Protein AF-A0ABD2NWQ1-F1 (afdb_monomer)

Organism: NCBI:txid559131

Sequence (107 aa):
MDYAVLGSLKTLLHHSSQLAVRLELKMLFLLLLIPFVSASADYDVQIVTQYLQTYGYLTHDNKTVSSIGVGGNSSAFQEALIKFQDFFRIEATGELDNETITIMKKP

pLDDT: mean 70.84, std 17.86, range [39.75, 95.94]

Foldseek 3Di:
DDPVVVVVVVVVVVVVVVVVVVVVVVVVVVVVPPPPPPPPPPPPVVVVQVLLCVVVLAPPVLPPPPDPDPDDSLVSQLSSQLVQCVVVVHDSPSDCDPVSVVVSPDD

Mean predicted aligned error: 16.85 Å

Solvent-accessible surface area (backbone atoms only — not comparable to full-atom values): 6754 Å² total; per-residue (Å²): 135,66,67,68,58,56,54,54,52,56,53,54,60,58,55,60,55,58,58,55,64,62,49,60,63,53,55,65,57,63,71,69,72,65,86,84,70,85,73,76,72,87,66,57,64,66,60,52,52,51,50,35,37,74,75,67,52,34,66,84,84,74,68,68,75,89,60,98,63,97,86,78,53,62,60,62,55,24,52,25,39,24,54,52,24,52,73,74,70,49,81,60,77,34,62,94,44,73,69,57,51,57,56,72,67,55,132

Structure (mmCIF, N/CA/C/O backbone):
data_AF-A0ABD2NWQ1-F1
#
_entry.id   AF-A0ABD2NWQ1-F1
#
loop_
_atom_site.group_PDB
_atom_site.id
_atom_site.type_symbol
_atom_site.label_atom_id
_atom_site.label_alt_id
_atom_site.label_comp_id
_atom_site.label_asym_id
_atom_site.label_entity_id
_atom_site.label_seq_id
_atom_site.pdbx_PDB_ins_code
_atom_site.Cartn_x
_atom_site.Cartn_y
_atom_site.Cartn_z
_atom_site.occupancy
_atom_site.B_iso_or_equiv
_atom_site.auth_seq_id
_atom_site.auth_comp_id
_atom_site.auth_asym_id
_atom_site.auth_atom_id
_atom_site.pdbx_PDB_model_num
ATOM 1 N N . MET A 1 1 ? -44.402 60.342 18.798 1.00 54.22 1 MET A N 1
ATOM 2 C CA . MET A 1 1 ? -43.147 59.580 18.648 1.00 54.22 1 MET A CA 1
ATOM 3 C C . MET A 1 1 ? -43.457 58.129 18.954 1.00 54.22 1 MET A C 1
ATOM 5 O O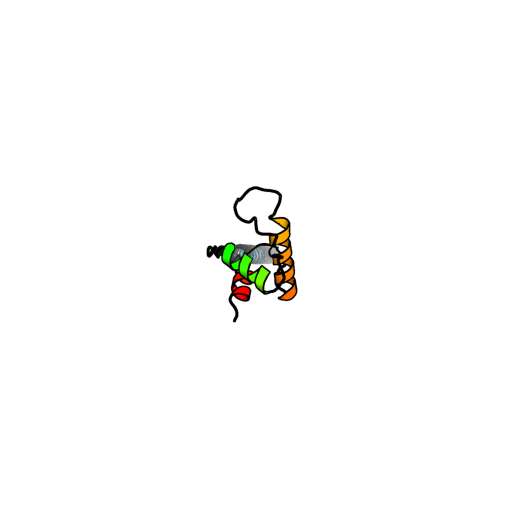 . MET A 1 1 ? -43.857 57.802 20.065 1.00 54.22 1 MET A O 1
ATOM 9 N N . ASP A 1 2 ? -43.429 57.327 17.901 1.00 54.19 2 ASP A N 1
ATOM 10 C CA . ASP A 1 2 ? -44.167 56.081 17.727 1.00 54.19 2 ASP A CA 1
ATOM 11 C C . ASP A 1 2 ? -43.579 54.884 18.486 1.00 54.19 2 ASP A C 1
ATOM 13 O O . ASP A 1 2 ? -42.521 54.350 18.154 1.00 54.19 2 ASP A O 1
ATOM 17 N N . TYR A 1 3 ? -44.328 54.401 19.475 1.00 61.47 3 TYR A N 1
ATOM 18 C CA . TYR A 1 3 ? -44.048 53.180 20.243 1.00 61.47 3 TYR A CA 1
ATOM 19 C C . TYR A 1 3 ? -44.055 51.903 19.378 1.00 61.47 3 TYR A C 1
ATOM 21 O O . TYR A 1 3 ? -43.434 50.904 19.742 1.00 61.47 3 TYR A O 1
ATOM 29 N N . ALA A 1 4 ? -44.693 51.940 18.203 1.00 60.69 4 ALA A N 1
ATOM 30 C CA . ALA A 1 4 ? -44.708 50.841 17.236 1.00 60.69 4 ALA A CA 1
ATOM 31 C C . ALA A 1 4 ? -43.325 50.577 16.600 1.00 60.69 4 ALA A C 1
ATOM 33 O O . ALA A 1 4 ? -42.969 49.430 16.311 1.00 60.69 4 ALA A O 1
ATOM 34 N N . VAL A 1 5 ? -42.509 51.625 16.439 1.00 61.91 5 VAL A N 1
ATOM 35 C CA . VAL A 1 5 ? -41.165 51.522 15.845 1.00 61.91 5 VAL A CA 1
ATOM 36 C C . VAL A 1 5 ? -40.193 50.859 16.827 1.00 61.91 5 VAL A C 1
ATOM 38 O O . VAL A 1 5 ? -39.395 50.009 16.436 1.00 61.91 5 VAL A O 1
ATOM 41 N N . LEU A 1 6 ? -40.321 51.156 18.125 1.00 59.34 6 LEU A N 1
ATOM 42 C CA . LEU A 1 6 ? -39.496 50.564 19.187 1.00 59.34 6 LEU A CA 1
ATOM 43 C C .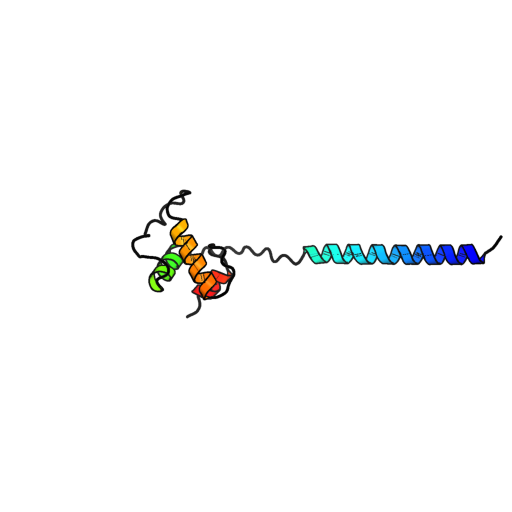 LEU A 1 6 ? -39.778 49.067 19.398 1.00 59.34 6 LEU A C 1
ATOM 45 O O . LEU A 1 6 ? -38.847 48.295 19.636 1.00 59.34 6 LEU A O 1
ATOM 49 N N . GLY A 1 7 ? -41.037 48.634 19.267 1.00 63.38 7 GLY A N 1
ATOM 50 C CA . GLY A 1 7 ? -41.404 47.213 19.334 1.00 63.38 7 GLY A CA 1
ATOM 51 C C . GLY A 1 7 ? -40.850 46.398 18.159 1.00 63.38 7 GLY A C 1
ATOM 52 O O . GLY A 1 7 ? -40.359 45.281 18.348 1.00 63.38 7 GLY A O 1
ATOM 53 N N . SER A 1 8 ? -40.845 46.993 16.964 1.00 64.94 8 SER A N 1
ATOM 54 C CA . SER A 1 8 ? -40.280 46.387 15.751 1.00 64.94 8 SER A CA 1
ATOM 55 C C . SER A 1 8 ? -38.747 46.311 15.805 1.00 64.94 8 SER A C 1
ATOM 57 O O . SER A 1 8 ? -38.161 45.316 15.390 1.00 64.94 8 SER A O 1
ATOM 59 N N . LEU A 1 9 ? -38.077 47.306 16.402 1.00 55.66 9 LEU A N 1
ATOM 60 C CA . LEU A 1 9 ? -36.619 47.286 16.584 1.00 55.66 9 LEU A CA 1
ATOM 61 C C . LEU A 1 9 ? -36.175 46.220 17.600 1.00 55.66 9 LEU A C 1
ATOM 63 O O . LEU A 1 9 ? -35.179 45.527 17.391 1.00 55.66 9 LEU A O 1
ATOM 67 N N . LYS A 1 10 ? -36.931 46.066 18.696 1.00 61.03 10 LYS A N 1
ATOM 68 C CA . LYS A 1 10 ? -36.633 45.098 19.765 1.00 61.03 10 LYS A CA 1
ATOM 69 C C . LYS A 1 10 ? -36.820 43.650 19.306 1.00 61.03 10 LYS A C 1
ATOM 71 O O . LYS A 1 10 ? -36.070 42.773 19.727 1.00 61.03 10 LYS A O 1
ATOM 76 N N . THR A 1 11 ? -37.792 43.406 18.431 1.00 60.25 11 THR A N 1
ATOM 77 C CA . THR A 1 11 ? -38.028 42.083 17.833 1.00 60.25 11 THR A CA 1
ATOM 78 C C . THR A 1 11 ? -36.975 41.736 16.777 1.00 60.25 11 THR A C 1
ATOM 80 O O . THR A 1 11 ? -36.492 40.604 16.763 1.00 60.25 11 THR A O 1
ATOM 83 N N . LEU A 1 12 ? -36.520 42.707 15.974 1.00 56.62 12 LEU A N 1
ATOM 84 C CA . LEU A 1 12 ? -35.453 42.492 14.987 1.00 56.62 12 LEU A CA 1
ATOM 85 C C . LEU A 1 12 ? -34.088 42.192 15.636 1.00 56.62 12 LEU A C 1
ATOM 87 O O . LEU A 1 12 ? -33.353 41.328 15.158 1.00 56.62 12 LEU A O 1
ATOM 91 N N . LEU A 1 13 ? -33.774 42.851 16.760 1.00 57.44 13 LEU A N 1
ATOM 92 C CA . LEU A 1 13 ? -32.523 42.630 17.500 1.00 57.44 13 LEU A CA 1
ATOM 93 C C . LEU A 1 13 ? -32.454 41.250 18.184 1.00 57.44 13 LEU A C 1
ATOM 95 O O . LEU A 1 13 ? -31.368 40.705 18.377 1.00 57.44 13 LEU A O 1
ATOM 99 N N . HIS A 1 14 ? -33.605 40.681 18.561 1.00 52.41 14 HIS A N 1
ATOM 100 C CA . HIS A 1 14 ? -33.685 39.369 19.214 1.00 52.41 14 HIS A CA 1
ATOM 101 C C . HIS A 1 14 ? -33.610 38.208 18.205 1.00 52.41 14 HIS A C 1
ATOM 103 O O . HIS A 1 14 ? -33.167 37.109 18.539 1.00 52.41 14 HIS A O 1
ATOM 109 N N . HIS A 1 15 ? -34.023 38.439 16.953 1.00 51.53 15 HIS A N 1
ATOM 110 C CA . HIS A 1 15 ? -33.958 37.425 15.900 1.00 51.53 15 HIS A CA 1
ATOM 111 C C . HIS A 1 15 ? -32.550 37.291 15.293 1.00 51.53 15 HIS A C 1
ATOM 113 O O . HIS A 1 15 ? -32.107 36.174 15.020 1.00 51.53 15 HIS A O 1
ATOM 119 N N . SER A 1 16 ? -31.813 38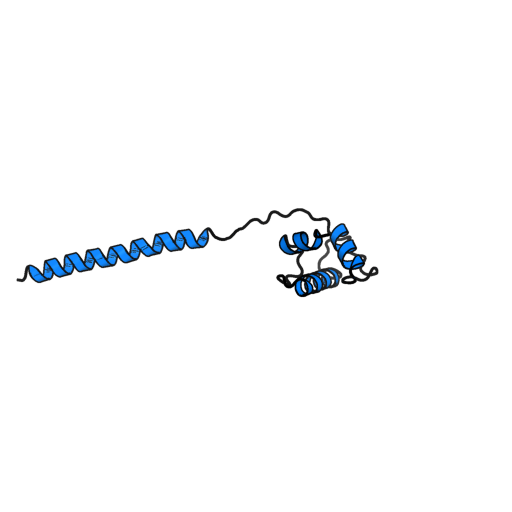.399 15.152 1.00 55.62 16 SER A N 1
ATOM 120 C CA . SER A 1 16 ? -30.442 38.407 14.614 1.00 55.62 16 SER A CA 1
ATOM 121 C C . SER A 1 16 ? -29.430 37.689 15.514 1.00 55.62 16 SER A C 1
ATOM 123 O O . SER A 1 16 ? -28.512 37.032 15.025 1.00 55.62 16 SER A O 1
ATOM 125 N N . SER A 1 17 ? -29.630 37.740 16.831 1.00 54.97 17 SER A N 1
ATOM 126 C CA . SER A 1 17 ? -28.767 37.094 17.824 1.00 54.97 17 SER A CA 1
ATOM 127 C C . SER A 1 17 ? -28.962 35.572 17.880 1.00 54.97 17 SER A C 1
ATOM 129 O O . SER A 1 17 ? -27.989 34.848 18.059 1.00 54.97 17 SER A O 1
ATOM 131 N N . GLN A 1 18 ? -30.172 35.059 17.620 1.00 56.56 18 GLN A N 1
ATOM 132 C CA . GLN A 1 18 ? -30.469 33.613 17.562 1.00 56.56 18 GLN A CA 1
ATOM 133 C C . GLN A 1 18 ? -29.802 32.889 16.378 1.00 56.56 18 GLN A C 1
ATOM 135 O O . GLN A 1 18 ? -29.529 31.691 16.460 1.00 56.56 18 GLN A O 1
ATOM 140 N N . LEU A 1 19 ? -29.533 33.595 15.277 1.00 54.62 19 LEU A N 1
ATOM 141 C CA . LEU A 1 19 ? -28.874 33.021 14.099 1.00 54.62 19 LEU A CA 1
ATOM 142 C C . LEU A 1 19 ? -27.365 32.838 14.325 1.00 54.62 19 LEU A C 1
ATOM 144 O O . LEU A 1 19 ? -26.805 31.844 13.871 1.00 54.62 19 LEU A O 1
ATOM 148 N N . ALA A 1 20 ? -26.730 33.733 15.090 1.00 55.56 20 ALA A N 1
ATOM 149 C CA . ALA A 1 20 ? -25.303 33.662 15.404 1.00 55.56 20 ALA A CA 1
ATOM 150 C C . ALA A 1 20 ? -24.958 32.497 16.356 1.00 55.56 20 ALA A C 1
ATOM 152 O O . ALA A 1 20 ? -24.030 31.739 16.086 1.00 55.56 20 ALA A O 1
ATOM 153 N N . VAL A 1 21 ? -25.745 32.273 17.420 1.00 56.22 21 VAL A N 1
ATOM 154 C CA . VAL A 1 21 ? -25.469 31.178 18.384 1.00 56.22 21 VAL A CA 1
ATOM 155 C C . VAL A 1 21 ? -25.668 29.790 17.757 1.00 56.22 21 VAL A C 1
ATOM 157 O O . VAL A 1 21 ? -25.044 28.813 18.168 1.00 56.22 21 VAL A O 1
ATOM 160 N N . ARG A 1 22 ? -26.526 29.687 16.734 1.00 55.75 22 ARG A N 1
ATOM 161 C CA . ARG A 1 22 ? -26.819 28.422 16.042 1.00 55.75 22 ARG A CA 1
ATOM 162 C C . ARG A 1 22 ? -25.704 27.961 15.095 1.00 55.75 22 ARG A C 1
ATOM 164 O O . ARG A 1 22 ? -25.679 26.774 14.769 1.00 55.75 22 ARG A O 1
ATOM 171 N N . LEU A 1 23 ? -24.802 28.850 14.663 1.00 50.31 23 LEU A N 1
ATOM 172 C CA . LEU A 1 23 ? -23.689 28.501 13.767 1.00 50.31 23 LEU A CA 1
ATOM 173 C C . LEU A 1 23 ? -22.419 28.070 14.520 1.00 50.31 23 LEU A C 1
ATOM 175 O O . LEU A 1 23 ? -21.786 27.097 14.111 1.00 50.31 23 LEU A O 1
ATOM 179 N N . GLU A 1 24 ? -22.090 28.710 15.644 1.00 49.88 24 GLU A N 1
ATOM 180 C CA . GLU A 1 24 ? -20.883 28.395 16.435 1.00 49.88 24 GLU A CA 1
ATOM 181 C C . GLU A 1 24 ? -20.890 26.956 16.988 1.00 49.88 24 GLU A C 1
ATOM 183 O O . GLU A 1 24 ? -19.870 26.267 16.988 1.00 49.88 24 GLU A O 1
ATOM 188 N N . LEU A 1 25 ? -22.063 26.439 17.376 1.00 53.88 25 LEU A N 1
ATOM 189 C CA . LEU A 1 25 ? -22.178 25.074 17.904 1.00 53.88 25 LEU A CA 1
ATOM 190 C C . LEU A 1 25 ? -22.008 23.994 16.816 1.00 53.88 25 LEU A C 1
ATOM 192 O O . LEU A 1 25 ? -21.554 22.888 17.104 1.00 53.88 25 LEU A O 1
ATOM 196 N N . LYS A 1 26 ? -22.341 24.309 15.555 1.00 53.00 26 LYS A N 1
ATOM 197 C CA . LYS A 1 26 ? -22.178 23.393 14.414 1.00 53.00 26 LYS A CA 1
ATOM 198 C C . LYS A 1 26 ? -20.744 23.365 13.878 1.00 53.00 26 LYS A C 1
ATOM 200 O O . LYS A 1 26 ? -20.322 22.311 13.412 1.00 53.00 26 LYS A O 1
ATOM 205 N N . MET A 1 27 ? -19.989 24.467 13.977 1.00 55.78 27 MET A N 1
ATOM 206 C CA . MET A 1 27 ? -18.565 24.481 13.606 1.00 55.78 27 MET A CA 1
ATOM 207 C C . MET A 1 27 ? -17.696 23.696 14.594 1.00 55.78 27 MET A C 1
ATOM 209 O O . MET A 1 27 ? -16.838 22.932 14.157 1.00 55.78 27 MET A O 1
ATOM 213 N N . LEU A 1 28 ? -17.963 23.787 15.903 1.00 53.66 28 LEU A N 1
ATOM 214 C CA . LEU A 1 28 ? -17.250 22.974 16.901 1.00 53.66 28 LEU A CA 1
ATOM 215 C C . LEU A 1 28 ? -17.487 21.466 16.724 1.00 53.66 28 LEU A C 1
ATOM 217 O O . LEU A 1 28 ? -16.600 20.667 17.008 1.00 53.66 28 LEU A O 1
ATOM 221 N N . PHE A 1 29 ? -18.654 21.068 16.211 1.00 54.78 29 PHE A N 1
ATOM 222 C CA . PHE A 1 29 ? -18.965 19.658 15.971 1.00 54.78 29 PHE A CA 1
ATOM 223 C C . PHE A 1 29 ? -18.385 19.119 14.650 1.00 54.78 29 PHE A C 1
ATOM 225 O O . PHE A 1 29 ? -18.126 17.923 14.540 1.00 54.78 29 PHE A O 1
ATOM 232 N N . LEU A 1 30 ? -18.127 19.982 13.659 1.00 51.44 30 LEU A N 1
ATOM 233 C CA . LEU A 1 30 ? -17.549 19.560 12.376 1.00 51.44 30 LEU A CA 1
ATOM 234 C C . LEU A 1 30 ? -16.052 19.212 12.487 1.00 51.44 30 LEU A C 1
ATOM 236 O O . LEU A 1 30 ? -15.545 18.440 11.680 1.00 51.44 30 LEU A O 1
ATOM 240 N N . LEU A 1 31 ? -15.351 19.732 13.500 1.00 52.81 31 LEU A N 1
ATOM 241 C CA . LEU A 1 31 ? -13.919 19.479 13.700 1.00 52.81 31 LEU A CA 1
ATOM 242 C C . LEU A 1 31 ? -13.620 18.178 14.476 1.00 52.81 31 LEU A C 1
ATOM 244 O O . LEU A 1 31 ? -12.470 17.756 14.536 1.00 52.81 31 LEU A O 1
ATOM 248 N N . LEU A 1 32 ? -14.640 17.519 15.043 1.00 51.44 32 LEU A N 1
ATOM 249 C CA . LEU A 1 32 ? -14.490 16.277 15.820 1.00 51.44 32 LEU A CA 1
ATOM 250 C C . LEU A 1 32 ? -14.638 15.001 14.967 1.00 51.44 32 LEU A C 1
ATOM 252 O O . LEU A 1 32 ? -14.502 13.894 15.475 1.00 51.44 32 LEU A O 1
ATOM 256 N N . LEU A 1 33 ? -14.904 15.144 13.665 1.00 56.22 33 LEU A N 1
ATOM 257 C CA . LEU A 1 33 ? -15.116 14.032 12.730 1.00 56.22 33 LEU A CA 1
ATOM 258 C C . LEU A 1 33 ? -13.846 13.635 11.963 1.00 56.22 33 LEU A C 1
ATOM 260 O O . LEU A 1 33 ? -13.935 13.007 10.913 1.00 56.22 33 LEU A O 1
ATOM 264 N N . ILE A 1 34 ? -12.665 13.983 12.479 1.00 63.06 34 ILE A N 1
ATOM 265 C CA . ILE A 1 34 ? -11.413 13.386 12.012 1.00 63.06 34 ILE A CA 1
ATOM 266 C C . ILE A 1 34 ? -11.217 12.103 12.830 1.00 63.06 34 ILE A C 1
ATOM 268 O O . ILE A 1 34 ? -10.861 12.202 14.008 1.00 63.06 34 ILE A O 1
ATOM 272 N N . PRO A 1 35 ? -11.420 10.893 12.275 1.00 55.56 35 PRO A N 1
ATOM 273 C CA . PRO A 1 35 ? -10.852 9.702 12.879 1.00 55.56 35 PRO A CA 1
ATOM 274 C C . PRO A 1 35 ? -9.328 9.780 12.717 1.00 55.56 35 PRO A C 1
ATOM 276 O O . PRO A 1 35 ? -8.749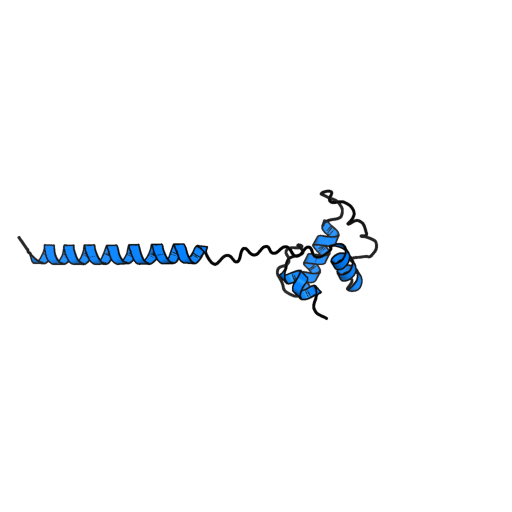 9.163 11.830 1.00 55.56 35 PRO A O 1
ATOM 279 N N . PHE A 1 36 ? -8.655 10.547 13.578 1.00 59.72 36 PHE A N 1
ATOM 280 C CA . PHE A 1 36 ? -7.219 10.393 13.782 1.00 59.72 36 PHE A CA 1
ATOM 281 C C . PHE A 1 36 ? -7.018 9.158 14.656 1.00 59.72 36 PHE A C 1
ATOM 283 O O . PHE A 1 36 ? -6.810 9.234 15.865 1.00 59.72 36 PHE A O 1
ATOM 290 N N . VAL A 1 37 ? -7.156 7.992 14.033 1.00 55.19 37 VAL A N 1
ATOM 291 C CA . VAL A 1 37 ? -6.683 6.733 14.593 1.00 55.19 37 VAL A CA 1
ATOM 292 C C . VAL A 1 37 ? -5.564 6.223 13.697 1.00 55.19 37 VAL A C 1
ATOM 294 O O . VAL A 1 37 ? -5.714 5.275 12.936 1.00 55.19 37 VAL A O 1
ATOM 297 N N . SER A 1 38 ? -4.391 6.845 13.816 1.00 56.53 38 SER A N 1
ATOM 298 C CA . SER A 1 38 ? -3.147 6.183 13.419 1.00 56.53 38 SER A CA 1
ATOM 299 C C . SER A 1 38 ? -2.799 5.146 14.484 1.00 56.53 38 SER A C 1
ATOM 301 O O . SER A 1 38 ? -1.854 5.296 15.253 1.00 56.53 38 SER A O 1
ATOM 303 N N . ALA A 1 39 ? -3.607 4.088 14.558 1.00 46.84 39 ALA A N 1
ATOM 304 C CA . ALA A 1 39 ? -3.162 2.832 15.128 1.00 46.84 39 ALA A CA 1
ATOM 305 C C . ALA A 1 39 ? -2.209 2.225 14.095 1.00 46.84 39 ALA A C 1
ATOM 307 O O . ALA A 1 39 ? -2.647 1.524 13.183 1.00 46.84 39 ALA A O 1
ATOM 308 N N . SER A 1 40 ? -0.923 2.568 14.177 1.00 51.09 40 SER A N 1
ATOM 309 C CA . SER A 1 40 ? 0.112 1.887 13.406 1.00 51.09 40 SER A CA 1
ATOM 310 C C . SER A 1 40 ? 0.286 0.501 14.018 1.00 51.09 40 SER A C 1
ATOM 312 O O . SER A 1 40 ? 1.054 0.310 14.963 1.00 51.09 40 SER A O 1
ATOM 314 N N . ALA A 1 41 ? -0.485 -0.468 13.530 1.00 54.97 41 ALA A N 1
ATOM 315 C CA . ALA A 1 41 ? -0.066 -1.849 13.652 1.00 54.97 41 ALA A CA 1
ATOM 316 C C . ALA A 1 41 ? 1.236 -1.951 12.855 1.00 54.97 41 ALA A C 1
ATOM 318 O O . ALA A 1 41 ? 1.222 -1.737 11.645 1.00 54.97 41 ALA A O 1
ATOM 319 N N . ASP A 1 42 ? 2.348 -2.193 13.545 1.00 59.75 42 ASP A N 1
ATOM 320 C CA . ASP A 1 42 ? 3.631 -2.517 12.927 1.00 59.75 42 ASP A CA 1
ATOM 321 C C . ASP A 1 42 ? 3.430 -3.827 12.154 1.00 59.75 42 ASP A C 1
ATOM 323 O O . ASP A 1 42 ? 3.445 -4.929 12.709 1.00 59.75 42 ASP A O 1
ATOM 327 N N . TYR A 1 43 ? 3.014 -3.691 10.898 1.00 71.69 43 TYR A N 1
ATOM 328 C CA . TYR A 1 43 ? 2.857 -4.803 9.989 1.00 71.69 43 TYR A CA 1
ATOM 329 C C . TYR A 1 43 ? 4.195 -4.955 9.291 1.00 71.69 43 TYR A C 1
ATOM 331 O O . TYR A 1 43 ? 4.611 -4.082 8.529 1.00 71.69 43 TYR A O 1
ATOM 339 N N . ASP A 1 44 ? 4.870 -6.052 9.620 1.00 81.62 44 ASP A N 1
ATOM 340 C CA . ASP A 1 44 ? 6.250 -6.285 9.234 1.00 81.62 44 ASP A CA 1
ATOM 341 C C . ASP A 1 44 ? 6.408 -6.129 7.715 1.00 81.62 44 ASP A C 1
ATOM 343 O O . ASP A 1 44 ? 5.802 -6.851 6.914 1.00 81.62 44 ASP A O 1
ATOM 347 N N . VAL A 1 45 ? 7.231 -5.159 7.316 1.00 82.00 45 VAL A N 1
ATOM 348 C CA . VAL A 1 45 ? 7.532 -4.847 5.915 1.00 82.00 45 VAL A CA 1
ATOM 349 C C . VAL A 1 45 ? 8.030 -6.092 5.177 1.00 82.00 45 VAL A C 1
ATOM 351 O O . VAL A 1 45 ? 7.811 -6.226 3.970 1.00 82.00 45 VAL A O 1
ATOM 354 N N . GLN A 1 46 ? 8.639 -7.046 5.885 1.00 84.62 46 GLN A N 1
ATOM 355 C CA . GLN A 1 46 ? 9.048 -8.324 5.319 1.00 84.62 46 GLN A CA 1
ATOM 356 C C . GLN A 1 46 ? 7.853 -9.168 4.848 1.00 84.62 46 GLN A C 1
ATOM 358 O O . GLN A 1 46 ? 7.907 -9.739 3.756 1.00 84.62 46 GLN A O 1
ATOM 363 N N . ILE A 1 47 ? 6.757 -9.194 5.612 1.00 87.12 47 ILE A N 1
ATOM 364 C CA . ILE A 1 47 ? 5.525 -9.909 5.243 1.00 87.12 47 ILE A CA 1
ATOM 365 C C . ILE A 1 47 ? 4.900 -9.264 4.003 1.00 87.12 47 ILE A C 1
ATOM 367 O O . ILE A 1 47 ? 4.532 -9.966 3.061 1.00 87.12 47 ILE A O 1
ATOM 371 N N . VAL A 1 48 ? 4.844 -7.931 3.957 1.00 88.88 48 VAL A N 1
ATOM 372 C CA . VAL A 1 48 ? 4.330 -7.189 2.790 1.00 88.88 48 VAL A CA 1
ATOM 373 C C . VAL A 1 48 ? 5.178 -7.449 1.557 1.00 88.88 48 VAL A C 1
ATOM 375 O O . VAL A 1 48 ? 4.652 -7.717 0.482 1.00 88.88 48 VAL A O 1
ATOM 378 N N . THR A 1 49 ? 6.499 -7.398 1.711 1.00 88.06 49 THR A N 1
ATOM 379 C CA . THR A 1 49 ? 7.442 -7.647 0.618 1.00 88.06 49 THR A CA 1
ATOM 380 C C . THR A 1 49 ? 7.214 -9.038 0.035 1.00 88.06 49 THR A C 1
ATOM 382 O O . THR A 1 49 ? 7.089 -9.182 -1.181 1.00 88.06 49 THR A O 1
ATOM 385 N N . GLN A 1 50 ? 7.075 -10.051 0.895 1.00 89.38 50 GLN A N 1
ATOM 386 C CA . GLN A 1 50 ? 6.784 -11.415 0.465 1.00 89.38 50 GLN A CA 1
ATOM 387 C C 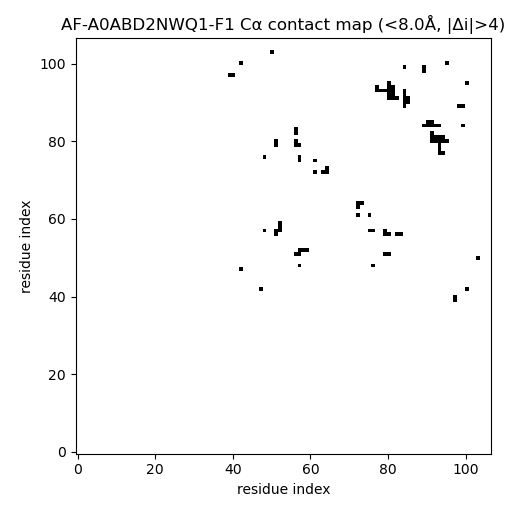. GLN A 1 50 ? 5.414 -11.526 -0.219 1.00 89.38 50 GLN A C 1
ATOM 389 O O . GLN A 1 50 ? 5.291 -12.210 -1.237 1.00 89.38 50 GLN A O 1
ATOM 394 N N . TYR A 1 51 ? 4.389 -10.847 0.298 1.00 91.56 51 TYR A N 1
ATOM 395 C CA . TYR A 1 51 ? 3.060 -10.817 -0.311 1.00 91.56 51 TYR A CA 1
ATOM 396 C C . TYR A 1 51 ? 3.116 -10.221 -1.725 1.00 91.56 51 TYR A C 1
ATOM 398 O O . TYR A 1 51 ? 2.701 -10.858 -2.693 1.00 91.56 51 TYR A O 1
ATOM 406 N N . LEU A 1 52 ? 3.702 -9.032 -1.873 1.00 91.44 52 LEU A N 1
ATOM 407 C CA . LEU A 1 52 ? 3.826 -8.350 -3.163 1.00 91.44 52 LEU A CA 1
ATOM 408 C C . LEU A 1 52 ? 4.650 -9.166 -4.168 1.00 91.44 52 LEU A C 1
ATOM 410 O O . LEU A 1 52 ? 4.3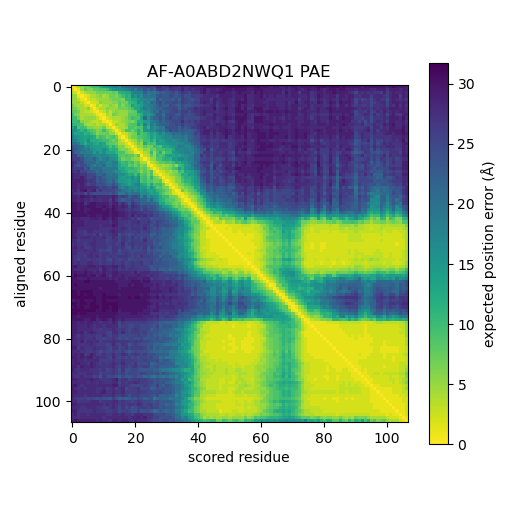25 -9.170 -5.354 1.00 91.44 52 LEU A O 1
ATOM 414 N N . GLN A 1 53 ? 5.663 -9.905 -3.709 1.00 91.25 53 GLN A N 1
ATOM 415 C CA . GLN A 1 53 ? 6.403 -10.854 -4.547 1.00 91.25 53 GLN A CA 1
ATOM 416 C C . GLN A 1 53 ? 5.550 -12.050 -4.977 1.00 91.25 53 GLN A C 1
ATOM 418 O O . GLN A 1 53 ? 5.568 -12.428 -6.147 1.00 91.25 53 GLN A O 1
ATOM 423 N N . THR A 1 54 ? 4.770 -12.615 -4.054 1.00 91.25 54 THR A N 1
ATOM 424 C CA . THR A 1 54 ? 3.907 -13.781 -4.306 1.00 91.25 54 THR A CA 1
ATOM 425 C C . THR A 1 54 ? 2.865 -13.489 -5.384 1.00 91.25 54 THR A C 1
ATOM 427 O O . THR A 1 54 ? 2.629 -14.321 -6.257 1.00 91.25 54 THR A O 1
ATOM 430 N N . TYR A 1 55 ? 2.277 -12.292 -5.360 1.00 91.31 55 TYR A N 1
ATOM 431 C CA . TYR A 1 55 ? 1.257 -11.874 -6.324 1.00 91.31 55 TYR A CA 1
ATOM 432 C C . TYR A 1 55 ? 1.819 -11.132 -7.549 1.00 91.31 55 TYR A C 1
ATOM 434 O O . TYR A 1 55 ? 1.052 -10.660 -8.384 1.00 91.31 55 TYR A O 1
ATOM 442 N N . GLY A 1 56 ? 3.147 -11.041 -7.686 1.00 90.69 56 GLY A N 1
ATOM 443 C CA . GLY A 1 56 ? 3.800 -10.489 -8.878 1.00 90.69 56 GLY A CA 1
ATOM 444 C C . GLY A 1 56 ? 3.821 -8.960 -8.976 1.00 90.69 56 GLY A C 1
ATOM 445 O O . GLY A 1 56 ? 4.144 -8.427 -10.035 1.00 90.69 56 GLY A O 1
ATOM 446 N N . TYR A 1 57 ? 3.519 -8.244 -7.891 1.00 89.81 57 TYR A N 1
ATOM 447 C CA . TYR A 1 57 ? 3.659 -6.784 -7.822 1.00 89.81 57 TYR A CA 1
ATOM 448 C C . TYR A 1 57 ? 5.120 -6.345 -7.669 1.00 89.81 57 TYR A C 1
ATOM 450 O O . TYR A 1 57 ? 5.477 -5.246 -8.094 1.00 89.81 57 TYR A O 1
ATOM 458 N N . LEU A 1 58 ? 5.967 -7.200 -7.084 1.00 89.31 58 LEU A N 1
ATOM 459 C CA . LEU A 1 58 ? 7.379 -6.925 -6.830 1.00 89.31 58 LEU A CA 1
ATOM 460 C C . LEU A 1 58 ? 8.267 -8.080 -7.317 1.00 89.31 58 LEU A C 1
ATOM 462 O O . LEU A 1 58 ? 8.033 -9.240 -6.991 1.00 89.31 58 LEU A O 1
ATOM 466 N N . THR A 1 59 ? 9.327 -7.783 -8.070 1.00 84.75 59 THR A N 1
ATOM 467 C CA . THR A 1 59 ? 10.297 -8.808 -8.502 1.00 84.75 59 THR A CA 1
ATOM 468 C C . THR A 1 59 ? 11.205 -9.235 -7.342 1.00 84.75 59 THR A C 1
ATOM 470 O O . THR A 1 59 ? 11.591 -8.405 -6.519 1.00 84.75 59 THR A O 1
ATOM 473 N N . HIS A 1 60 ? 11.598 -10.514 -7.303 1.00 73.31 60 HIS A N 1
ATOM 474 C CA . HIS A 1 60 ? 12.449 -11.107 -6.255 1.00 73.31 60 HIS A CA 1
ATOM 475 C C . HIS A 1 60 ? 13.841 -10.458 -6.131 1.00 73.31 60 HIS A C 1
ATOM 477 O O . HIS A 1 60 ? 14.458 -10.524 -5.067 1.00 73.31 60 HIS A O 1
ATOM 483 N N . ASP A 1 61 ? 14.306 -9.787 -7.187 1.00 68.25 61 ASP A N 1
ATOM 484 C CA . ASP A 1 61 ? 15.601 -9.100 -7.228 1.00 68.25 61 ASP A CA 1
ATOM 485 C C . ASP A 1 61 ? 15.601 -7.776 -6.441 1.00 68.25 61 ASP A C 1
ATOM 487 O O . ASP A 1 61 ? 16.659 -7.280 -6.055 1.00 68.25 61 ASP A O 1
ATOM 491 N N . ASN A 1 62 ? 14.422 -7.228 -6.114 1.00 64.12 62 ASN A N 1
ATOM 492 C CA . ASN A 1 62 ? 14.264 -6.001 -5.321 1.00 64.12 62 ASN A CA 1
ATOM 493 C C . ASN A 1 62 ? 14.395 -6.279 -3.812 1.00 64.12 62 ASN A C 1
ATOM 495 O O . ASN A 1 62 ? 13.538 -5.912 -3.010 1.00 64.12 62 ASN A O 1
ATOM 499 N N . LYS A 1 63 ? 15.456 -6.989 -3.414 1.00 55.12 63 LYS A N 1
ATOM 500 C CA . LYS A 1 63 ? 15.620 -7.556 -2.064 1.00 55.12 63 LYS A CA 1
ATOM 501 C C . LYS A 1 63 ? 16.143 -6.571 -1.009 1.00 55.12 63 LYS A C 1
ATOM 503 O O . LYS A 1 63 ? 16.387 -6.953 0.133 1.00 55.12 63 LYS A O 1
ATOM 508 N N . THR A 1 64 ? 16.345 -5.310 -1.362 1.00 53.22 64 THR A N 1
ATOM 509 C CA . THR A 1 64 ? 16.948 -4.307 -0.477 1.00 53.22 64 THR A CA 1
ATOM 510 C C . THR A 1 64 ? 15.866 -3.468 0.197 1.00 53.22 64 THR A C 1
ATOM 512 O O . THR A 1 64 ? 15.615 -2.331 -0.186 1.00 53.22 64 THR A O 1
ATOM 515 N N . VAL A 1 65 ? 15.220 -4.041 1.215 1.00 56.91 65 VAL A N 1
ATOM 516 C CA . VAL A 1 65 ? 14.485 -3.267 2.239 1.00 56.91 65 VAL A CA 1
ATOM 517 C C . VAL A 1 65 ? 15.299 -3.156 3.541 1.00 56.91 65 VAL A C 1
ATOM 519 O O . VAL A 1 65 ? 14.953 -2.416 4.456 1.00 56.91 65 VAL A O 1
ATOM 522 N N . SER A 1 66 ? 16.456 -3.830 3.612 1.00 52.03 66 SER A N 1
ATOM 523 C CA . SER A 1 66 ? 17.423 -3.713 4.711 1.00 52.03 66 SER A CA 1
ATOM 524 C C . SER A 1 66 ? 18.272 -2.447 4.591 1.00 52.03 66 SER A C 1
ATOM 526 O O . SER A 1 66 ? 19.452 -2.501 4.261 1.00 52.03 66 SER A O 1
ATOM 528 N N . SER A 1 67 ? 17.652 -1.296 4.808 1.00 45.09 67 SER A N 1
ATOM 529 C CA . SER A 1 67 ? 18.213 -0.099 5.450 1.00 45.09 67 SER A CA 1
ATOM 530 C C . SER A 1 67 ? 17.319 1.074 5.083 1.00 45.09 67 SER A C 1
ATOM 532 O O . SER A 1 67 ? 17.178 1.454 3.925 1.00 45.09 67 SER A O 1
ATOM 534 N N . ILE A 1 68 ? 16.691 1.640 6.106 1.00 50.19 68 ILE A N 1
ATOM 535 C CA . ILE A 1 68 ? 16.053 2.947 6.059 1.00 50.19 68 ILE A CA 1
ATOM 536 C C . ILE A 1 68 ? 17.153 3.944 5.669 1.00 50.19 68 ILE A C 1
ATOM 538 O O . ILE A 1 68 ? 17.974 4.351 6.486 1.00 50.19 68 ILE A O 1
ATOM 542 N N . GLY A 1 69 ? 17.215 4.251 4.380 1.00 39.75 69 GLY A N 1
ATOM 543 C CA . GLY A 1 69 ? 18.159 5.163 3.761 1.00 39.75 69 GLY A CA 1
ATOM 544 C C . GLY A 1 69 ? 17.484 5.738 2.529 1.00 39.75 69 GLY A C 1
ATOM 545 O O . GLY A 1 69 ? 17.311 5.057 1.522 1.00 39.75 69 GLY A O 1
ATOM 546 N N . VAL A 1 70 ? 17.025 6.976 2.665 1.00 45.38 70 VAL A N 1
ATOM 547 C CA . VAL A 1 70 ? 16.345 7.777 1.647 1.00 45.38 70 VAL A CA 1
ATOM 548 C C . VAL A 1 70 ? 17.025 7.614 0.277 1.00 45.38 70 VAL A C 1
ATOM 550 O O . VAL A 1 70 ? 18.179 8.005 0.119 1.00 45.38 70 VAL A O 1
ATOM 553 N N . GLY A 1 71 ? 16.304 7.079 -0.718 1.00 41.50 71 GLY A N 1
ATOM 554 C CA . GLY A 1 71 ? 16.521 7.475 -2.117 1.00 41.50 71 GLY A CA 1
ATOM 555 C C . GLY A 1 71 ? 16.794 6.415 -3.192 1.00 41.50 71 GLY A C 1
ATOM 556 O O . GLY A 1 71 ? 16.974 6.821 -4.334 1.00 41.50 71 GLY A O 1
ATOM 557 N N . GLY A 1 72 ? 16.826 5.106 -2.908 1.00 40.22 72 GLY A N 1
ATOM 558 C CA . GLY A 1 72 ? 17.200 4.111 -3.941 1.00 40.22 72 GLY A CA 1
ATOM 559 C C . GLY A 1 72 ? 16.172 3.021 -4.253 1.00 40.22 72 GLY A C 1
ATOM 560 O O . GLY A 1 72 ? 15.904 2.739 -5.414 1.00 40.22 72 GLY A O 1
ATOM 561 N N . ASN A 1 73 ? 15.595 2.413 -3.216 1.00 50.19 73 ASN A N 1
ATOM 562 C CA . ASN A 1 73 ? 14.768 1.202 -3.331 1.00 50.19 73 ASN A CA 1
ATOM 563 C C . ASN A 1 73 ? 13.331 1.371 -2.824 1.00 50.19 73 ASN A C 1
ATOM 565 O O . ASN A 1 73 ? 12.499 0.477 -2.974 1.00 50.19 73 ASN A O 1
ATOM 569 N N . SER A 1 74 ? 13.039 2.525 -2.227 1.00 58.66 74 SER A N 1
ATOM 570 C CA . SER A 1 74 ? 11.697 2.895 -1.793 1.00 58.66 74 SER A CA 1
ATOM 571 C C . SER A 1 74 ? 10.732 3.031 -2.971 1.00 58.66 74 SER A C 1
ATOM 573 O O . SER A 1 74 ? 9.551 2.771 -2.790 1.00 58.66 74 SER A O 1
ATOM 575 N N . SER A 1 75 ? 11.217 3.362 -4.177 1.00 72.94 75 SER A N 1
ATOM 576 C CA . SER A 1 75 ? 10.362 3.549 -5.356 1.00 72.94 75 SER A CA 1
ATOM 577 C C . SER A 1 75 ? 9.702 2.254 -5.816 1.00 72.94 75 SER A C 1
ATOM 579 O O . SER A 1 75 ? 8.492 2.231 -5.969 1.00 72.94 75 SER A O 1
ATOM 581 N N . ALA A 1 76 ? 10.445 1.154 -5.972 1.00 84.25 76 ALA A N 1
ATOM 582 C CA . ALA A 1 76 ? 9.873 -0.099 -6.476 1.00 84.25 76 ALA A CA 1
ATOM 583 C C . ALA A 1 76 ? 8.844 -0.704 -5.507 1.00 84.25 76 ALA A C 1
ATOM 585 O O . ALA A 1 76 ? 7.812 -1.221 -5.933 1.00 84.25 76 ALA A O 1
ATOM 586 N N . PHE A 1 77 ? 9.109 -0.619 -4.200 1.00 86.75 77 PHE A N 1
ATOM 587 C CA . PHE A 1 77 ? 8.168 -1.062 -3.170 1.00 86.75 77 PHE A CA 1
ATOM 588 C C . PHE A 1 77 ? 6.921 -0.169 -3.124 1.00 86.75 77 PHE A C 1
ATOM 590 O O . PHE A 1 77 ? 5.804 -0.682 -3.133 1.00 86.75 77 PHE A O 1
ATOM 597 N N . GLN A 1 78 ? 7.103 1.154 -3.150 1.00 88.44 78 GLN A N 1
ATOM 598 C CA . GLN A 1 78 ? 6.002 2.115 -3.200 1.00 88.44 78 GLN A CA 1
ATOM 599 C C . GLN A 1 78 ? 5.157 1.942 -4.471 1.00 88.44 78 GLN A C 1
ATOM 601 O O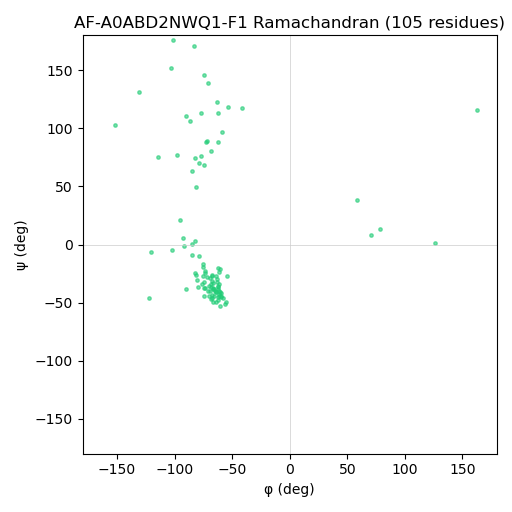 . GLN A 1 78 ? 3.936 1.893 -4.398 1.00 88.44 78 GLN A O 1
ATOM 606 N N . GLU A 1 79 ? 5.781 1.772 -5.636 1.00 90.50 79 GLU A N 1
ATOM 607 C CA . GLU A 1 79 ? 5.092 1.497 -6.901 1.00 90.50 79 GLU A CA 1
ATOM 608 C C . GLU A 1 79 ? 4.314 0.179 -6.863 1.00 90.50 79 GLU A C 1
ATOM 610 O O . GLU A 1 79 ? 3.221 0.088 -7.423 1.00 90.50 79 GLU A O 1
ATOM 615 N N . ALA A 1 80 ? 4.857 -0.855 -6.218 1.00 92.00 80 ALA A N 1
ATOM 616 C CA . ALA A 1 80 ? 4.154 -2.120 -6.028 1.00 92.00 80 ALA A CA 1
ATOM 617 C C . ALA A 1 80 ? 2.912 -1.945 -5.136 1.00 92.00 80 ALA A C 1
ATOM 619 O O . ALA A 1 80 ? 1.858 -2.499 -5.451 1.00 92.00 80 ALA A O 1
ATOM 620 N N . LEU A 1 81 ? 3.017 -1.134 -4.078 1.00 92.12 81 LEU A N 1
ATOM 621 C CA . LEU A 1 81 ? 1.890 -0.744 -3.226 1.00 92.12 81 LEU A CA 1
ATOM 622 C C . LEU A 1 81 ? 0.826 0.035 -4.001 1.00 92.12 81 LEU A C 1
ATOM 624 O O . LEU A 1 81 ? -0.337 -0.348 -3.943 1.00 92.12 81 LEU A O 1
ATOM 628 N N . ILE A 1 82 ? 1.221 1.036 -4.793 1.00 93.75 82 ILE A N 1
ATOM 629 C CA . ILE A 1 82 ? 0.306 1.806 -5.653 1.00 93.75 82 ILE A CA 1
ATOM 630 C C . ILE A 1 82 ? -0.462 0.864 -6.585 1.00 93.75 82 ILE A C 1
ATOM 632 O O . ILE A 1 82 ? -1.687 0.895 -6.625 1.00 93.75 82 ILE A O 1
ATOM 636 N N . LYS A 1 83 ? 0.235 -0.045 -7.283 1.00 94.62 83 LYS A N 1
ATOM 637 C CA . LYS A 1 83 ? -0.404 -1.009 -8.199 1.00 94.62 83 LYS A CA 1
ATOM 638 C C . LYS A 1 83 ? -1.387 -1.934 -7.483 1.00 94.62 83 LYS A C 1
ATOM 640 O O . LYS A 1 83 ? -2.439 -2.255 -8.034 1.00 94.62 83 LYS A O 1
ATOM 645 N N . PHE A 1 84 ? -1.039 -2.389 -6.281 1.00 94.50 84 PHE A N 1
ATOM 646 C CA . PHE A 1 84 ? -1.928 -3.200 -5.455 1.00 94.50 84 PHE A CA 1
ATOM 647 C C . PHE A 1 84 ? -3.175 -2.405 -5.041 1.00 94.50 84 PHE A C 1
ATOM 649 O O . PHE A 1 84 ? -4.296 -2.880 -5.221 1.00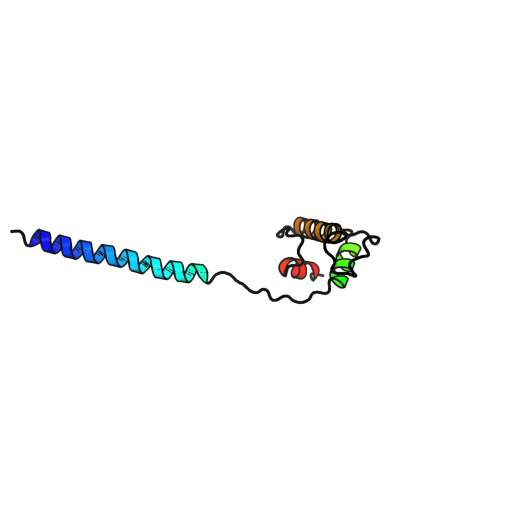 94.50 84 PHE A O 1
ATOM 656 N N . GLN A 1 85 ? -2.989 -1.189 -4.530 1.00 95.19 85 GLN A N 1
ATOM 657 C CA . GLN A 1 85 ? -4.068 -0.306 -4.089 1.00 95.19 85 GLN A CA 1
ATOM 658 C C . GLN A 1 85 ? -5.027 0.023 -5.241 1.00 95.19 85 GLN A C 1
ATOM 660 O O . GLN A 1 85 ? -6.241 -0.143 -5.096 1.00 95.19 85 GLN A O 1
ATOM 665 N N . ASP A 1 86 ? -4.482 0.350 -6.415 1.00 95.94 86 ASP A N 1
ATOM 666 C CA . ASP A 1 86 ? -5.242 0.584 -7.645 1.00 95.94 86 ASP A CA 1
ATOM 667 C C . ASP A 1 86 ? -6.061 -0.646 -8.061 1.00 95.94 86 ASP A C 1
ATOM 669 O O . ASP A 1 86 ? -7.241 -0.530 -8.410 1.00 95.94 86 ASP A O 1
ATOM 673 N N . PHE A 1 87 ? -5.466 -1.843 -8.001 1.00 95.12 87 PHE A N 1
ATOM 674 C CA . PHE A 1 87 ? -6.148 -3.090 -8.359 1.00 95.12 87 PHE A CA 1
ATOM 675 C C . PHE A 1 87 ? -7.367 -3.354 -7.464 1.00 95.12 87 PHE A C 1
ATOM 677 O O . PHE A 1 87 ? -8.436 -3.730 -7.956 1.00 95.12 87 PHE A O 1
ATOM 684 N N . PHE A 1 88 ? -7.228 -3.112 -6.159 1.00 93.88 88 PHE A N 1
ATOM 685 C CA . PHE A 1 88 ? -8.311 -3.259 -5.185 1.00 93.88 88 PHE A CA 1
ATOM 686 C C . PHE A 1 88 ? -9.222 -2.028 -5.076 1.00 93.88 88 PHE A C 1
ATOM 688 O O . PHE A 1 88 ? -10.210 -2.079 -4.340 1.00 93.88 88 PHE A O 1
ATOM 695 N N . ARG A 1 89 ? -8.951 -0.972 -5.858 1.00 95.75 89 ARG A N 1
ATOM 696 C CA . ARG A 1 89 ? -9.708 0.289 -5.905 1.00 95.75 89 ARG A CA 1
ATOM 697 C C . ARG A 1 89 ? -9.785 1.012 -4.558 1.00 95.75 89 ARG A C 1
ATOM 699 O O . ARG A 1 89 ? -10.825 1.585 -4.230 1.00 95.75 89 ARG A O 1
ATOM 706 N N . ILE A 1 90 ? -8.693 0.974 -3.804 1.00 93.25 90 ILE A N 1
ATOM 707 C CA . ILE A 1 90 ? -8.488 1.815 -2.619 1.00 93.25 90 ILE A CA 1
ATOM 708 C C . ILE A 1 90 ? -7.568 2.986 -2.965 1.00 93.25 90 ILE A C 1
ATOM 710 O O . ILE A 1 90 ? -7.097 3.098 -4.097 1.00 93.25 90 ILE A O 1
ATOM 714 N N . GLU A 1 91 ? -7.352 3.895 -2.019 1.00 92.06 91 GLU A N 1
ATOM 715 C CA . GLU A 1 91 ? -6.509 5.064 -2.254 1.00 92.06 91 GLU A CA 1
ATOM 716 C C . GLU A 1 91 ? -5.060 4.650 -2.557 1.00 92.06 91 GLU A C 1
ATOM 718 O O . GLU A 1 91 ? -4.412 3.960 -1.772 1.00 92.06 91 GLU A O 1
ATOM 723 N N . ALA A 1 92 ? -4.548 5.069 -3.716 1.00 91.69 92 ALA A N 1
ATOM 724 C CA . ALA A 1 92 ? -3.225 4.696 -4.206 1.00 91.69 92 ALA A CA 1
ATOM 725 C C . ALA A 1 92 ? -2.123 5.608 -3.642 1.00 91.69 92 ALA A C 1
ATOM 727 O O . ALA A 1 92 ? -1.461 6.357 -4.364 1.00 91.69 92 ALA A O 1
ATOM 728 N N . THR A 1 93 ? -1.961 5.572 -2.322 1.00 89.75 93 THR A N 1
ATOM 729 C CA . THR A 1 93 ? -0.992 6.378 -1.562 1.00 89.75 93 THR A CA 1
ATOM 730 C C . THR A 1 93 ? 0.449 5.889 -1.740 1.00 89.75 93 THR A C 1
ATOM 732 O O . THR A 1 93 ? 1.405 6.649 -1.569 1.00 89.75 93 THR A O 1
ATOM 735 N N . GLY A 1 94 ? 0.620 4.609 -2.079 1.00 87.88 94 GLY A N 1
ATOM 736 C CA . GLY A 1 94 ? 1.906 3.919 -2.043 1.00 87.88 94 GLY A CA 1
ATOM 737 C C . GLY A 1 94 ? 2.425 3.660 -0.629 1.00 87.88 94 GLY A C 1
ATOM 738 O O . GLY A 1 94 ? 3.563 3.220 -0.467 1.00 87.88 94 GLY A O 1
ATOM 739 N N . GLU A 1 95 ? 1.611 3.925 0.390 1.00 88.94 95 GLU A N 1
ATOM 740 C CA . GLU A 1 95 ? 1.932 3.683 1.790 1.00 88.94 95 GLU A CA 1
ATOM 741 C C . GLU A 1 95 ? 1.229 2.426 2.301 1.00 88.94 95 GLU A C 1
ATOM 743 O O . GLU A 1 95 ? 0.154 2.044 1.845 1.00 88.94 95 GLU A O 1
ATOM 748 N N . LEU A 1 96 ? 1.836 1.769 3.286 1.00 86.44 96 LEU A N 1
ATOM 749 C CA . LEU A 1 96 ? 1.228 0.623 3.950 1.00 86.44 96 LEU A CA 1
ATOM 750 C C . LEU A 1 96 ? 0.242 1.097 5.031 1.00 86.44 96 LEU A C 1
ATOM 752 O O . LEU A 1 96 ? 0.534 1.048 6.226 1.00 86.44 96 LEU A O 1
ATOM 756 N N . ASP A 1 97 ? -0.917 1.587 4.604 1.00 87.31 97 ASP A N 1
ATOM 757 C CA . ASP A 1 97 ? -1.982 2.034 5.501 1.00 87.31 97 ASP A CA 1
ATOM 758 C C . ASP A 1 97 ? -2.875 0.880 6.010 1.00 87.31 97 ASP A C 1
ATOM 760 O O . ASP A 1 97 ? -2.803 -0.275 5.575 1.00 87.31 97 ASP A O 1
ATOM 764 N N . ASN A 1 98 ? -3.739 1.191 6.979 1.00 87.81 98 ASN A N 1
ATOM 765 C CA . ASN A 1 98 ? -4.618 0.205 7.611 1.00 87.81 98 ASN A CA 1
ATOM 766 C C . ASN A 1 98 ? -5.627 -0.423 6.636 1.00 87.81 98 ASN A C 1
ATOM 768 O O . ASN A 1 98 ? -5.983 -1.595 6.806 1.00 87.81 98 ASN A O 1
ATOM 772 N N . GLU A 1 99 ? -6.094 0.322 5.633 1.00 90.50 99 GLU A N 1
ATOM 773 C CA . GLU A 1 99 ? -7.018 -0.198 4.623 1.00 90.50 99 GLU A CA 1
ATOM 774 C C . GLU A 1 99 ? -6.302 -1.226 3.736 1.00 90.50 99 GLU A C 1
ATOM 776 O O . GLU A 1 99 ? -6.767 -2.363 3.591 1.00 90.50 99 GLU A O 1
ATOM 781 N N . THR A 1 100 ? -5.106 -0.878 3.268 1.00 91.38 100 THR A N 1
ATOM 782 C CA . THR A 1 100 ? -4.196 -1.729 2.498 1.00 91.38 100 THR A CA 1
ATOM 783 C C . THR A 1 100 ? -3.878 -3.023 3.249 1.00 91.38 100 THR A C 1
ATOM 785 O O . THR A 1 100 ? -4.087 -4.117 2.716 1.00 91.38 100 THR A O 1
ATOM 788 N N . ILE A 1 101 ? -3.467 -2.930 4.521 1.00 90.50 101 ILE A N 1
ATOM 789 C CA . ILE A 1 101 ? -3.183 -4.098 5.376 1.00 90.50 101 ILE A CA 1
ATOM 790 C C . ILE A 1 101 ? -4.430 -4.979 5.537 1.00 90.50 101 ILE A C 1
ATOM 792 O O . ILE A 1 101 ? -4.341 -6.208 5.505 1.00 90.50 101 ILE A O 1
ATOM 796 N N . THR A 1 102 ? -5.603 -4.373 5.730 1.00 91.25 102 THR A N 1
ATOM 797 C CA . THR A 1 102 ? -6.861 -5.112 5.910 1.00 91.25 102 THR A CA 1
ATOM 798 C C . THR A 1 102 ? -7.203 -5.940 4.676 1.00 91.25 102 THR A C 1
ATOM 800 O O . THR A 1 102 ? -7.704 -7.057 4.809 1.00 91.25 102 THR A O 1
ATOM 803 N N . ILE A 1 103 ? -6.914 -5.427 3.480 1.00 91.94 103 ILE A N 1
ATOM 804 C CA . ILE A 1 103 ? -7.129 -6.154 2.227 1.00 91.94 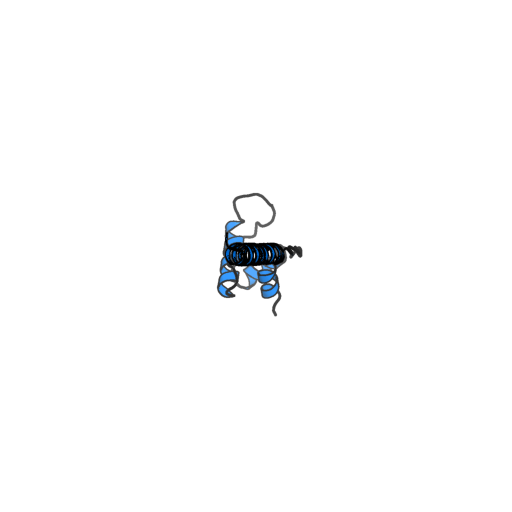103 ILE A CA 1
ATOM 805 C C . ILE A 1 103 ? -6.080 -7.249 2.041 1.00 91.94 103 ILE A C 1
ATOM 807 O O . ILE A 1 103 ? -6.463 -8.374 1.732 1.00 91.94 103 ILE A O 1
ATOM 811 N N . MET A 1 104 ? -4.799 -6.969 2.298 1.00 90.25 104 MET A N 1
ATOM 812 C CA . MET A 1 104 ? -3.727 -7.976 2.205 1.00 90.25 104 MET A CA 1
ATOM 813 C C . MET A 1 104 ? -3.920 -9.158 3.171 1.00 90.25 104 MET A C 1
ATOM 815 O O . MET A 1 104 ? -3.412 -10.247 2.927 1.00 90.25 104 MET A O 1
ATOM 819 N N . LYS A 1 105 ? -4.661 -8.961 4.269 1.00 88.31 105 LYS A N 1
ATOM 820 C CA . LYS A 1 105 ? -5.012 -10.015 5.238 1.00 88.31 105 LYS A CA 1
ATOM 821 C C . LYS A 1 105 ? -6.161 -10.925 4.794 1.00 88.31 105 LYS A C 1
ATOM 823 O O . LYS A 1 105 ? -6.442 -11.899 5.495 1.00 88.31 105 LYS A O 1
ATOM 828 N N . LYS A 1 106 ? -6.875 -10.600 3.713 1.00 85.56 106 LYS A N 1
ATOM 829 C CA . LYS A 1 106 ? -7.991 -11.431 3.246 1.00 85.56 106 LYS A CA 1
ATOM 830 C C . LYS A 1 106 ? -7.448 -12.742 2.645 1.00 85.56 106 LYS A C 1
ATOM 832 O O . LYS A 1 106 ? -6.407 -12.694 1.993 1.00 85.56 106 LYS A O 1
ATOM 837 N N . PRO A 1 107 ? -8.107 -13.885 2.917 1.00 60.56 107 PRO A N 1
ATOM 838 C CA . PRO A 1 107 ? -7.681 -15.198 2.433 1.00 60.56 107 PRO A CA 1
ATOM 839 C C . PRO A 1 107 ? -7.791 -15.337 0.914 1.00 60.56 107 PRO A C 1
ATOM 841 O O . PRO A 1 107 ? -8.668 -14.667 0.318 1.00 60.56 107 PRO A O 1
#

Radius of gyration: 27.87 Å; Cα contacts (8 Å, |Δi|>4): 51; chains: 1; bounding box: 63×75×29 Å

Secondary structure (DSSP, 8-state):
--HHHHHHHHHHHHHHHHHHHHHHHHHHHHTT------------HHHHHHHHHHTTSS-TT----SS--TTSSHHHHHHHHHHHHHHHTS---SS--HHHHHHHT--

InterPro domains:
  IPR002477 Peptidoglycan binding-like [PF01471] (44-104)
  IPR036365 PGBD-like superfamily [SSF47090] (31-107)
  IPR036366 PGBD superfamily [G3DSA:1.10.101.10] (43-107)